Protein AF-A0A5R9DWQ1-F1 (afdb_monomer_lite)

pLDDT: mean 82.37, std 14.94, range [44.31, 95.69]

Organism: NCBI:txid1817406

Sequence (120 aa):
MPRPLGRHQITVLGALAR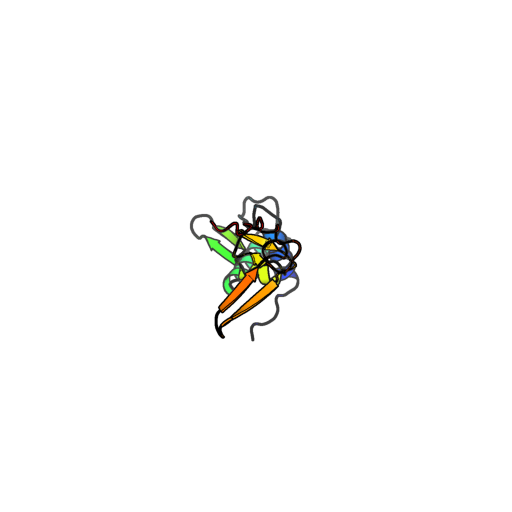HNRGSWDARCAWRFRSLACTVRVLDSLVQRGHVTRTSATERYTIAESGLNVLGWYTCEACTRLTRSPVIEEVSVSRRRVQCSWCHPGGAARPRAPRAERTAR

Radius of gyration: 20.75 Å; chains: 1; bounding box: 43×40×68 Å

Secondary structure (DSSP, 8-state):
-PPPPPHHHHHHHHHHHHSGGGEE-TTSS--SSSHHHHHHHHHHHHHTTSEEEETTTTEEEE-HHHHHHTT-EE-TTT--EESSEEEEEEETTEEEEEETTTSTTSS-------------

Structure (mmCIF, N/CA/C/O backbone):
data_AF-A0A5R9DWQ1-F1
#
_entry.id   AF-A0A5R9DWQ1-F1
#
loop_
_atom_site.group_PDB
_atom_site.id
_atom_site.type_symbol
_atom_site.label_atom_id
_atom_site.label_alt_id
_atom_site.label_comp_id
_atom_site.label_asym_id
_atom_site.label_entity_id
_atom_site.label_seq_id
_atom_site.pdbx_PDB_ins_code
_atom_site.Cartn_x
_atom_site.Cartn_y
_atom_site.Cartn_z
_atom_site.occupancy
_atom_site.B_iso_or_equiv
_atom_site.auth_seq_id
_atom_site.auth_comp_id
_atom_site.auth_asym_id
_atom_site.auth_atom_id
_atom_site.pdbx_PDB_model_num
ATOM 1 N N . MET A 1 1 ? 13.480 -16.238 3.851 1.00 44.81 1 MET A N 1
ATOM 2 C CA . MET A 1 1 ? 12.455 -15.613 2.984 1.00 44.81 1 MET A CA 1
ATOM 3 C C . MET A 1 1 ? 11.256 -15.207 3.832 1.00 44.81 1 MET A C 1
ATOM 5 O O . MET A 1 1 ? 10.903 -15.979 4.721 1.00 44.81 1 MET A O 1
ATOM 9 N N . PRO A 1 2 ? 10.652 -14.023 3.627 1.00 68.88 2 PRO A N 1
ATOM 10 C CA . PRO A 1 2 ? 9.463 -13.630 4.379 1.00 68.88 2 PRO A CA 1
ATOM 11 C C . PRO A 1 2 ? 8.303 -14.586 4.071 1.00 68.88 2 PRO A C 1
ATOM 13 O O . PRO A 1 2 ? 8.092 -14.956 2.917 1.00 68.88 2 PRO A O 1
ATOM 16 N N . ARG A 1 3 ? 7.549 -14.999 5.101 1.00 80.38 3 ARG A N 1
ATOM 17 C CA . ARG A 1 3 ? 6.349 -15.837 4.924 1.00 80.38 3 ARG A CA 1
ATOM 18 C C . ARG A 1 3 ? 5.370 -15.155 3.955 1.00 80.38 3 ARG A C 1
ATOM 20 O O . ARG A 1 3 ? 5.241 -13.933 4.027 1.00 80.38 3 ARG A O 1
ATOM 27 N N . PRO A 1 4 ? 4.629 -15.890 3.109 1.00 86.69 4 PRO A N 1
ATOM 28 C CA . PRO A 1 4 ? 3.592 -15.307 2.253 1.00 86.69 4 PRO A CA 1
ATOM 29 C C . PRO A 1 4 ? 2.563 -14.481 3.046 1.00 86.69 4 PRO A C 1
ATOM 31 O O . PRO A 1 4 ? 2.407 -14.660 4.258 1.00 86.69 4 PRO A O 1
ATOM 34 N N . LEU A 1 5 ? 1.872 -13.541 2.392 1.00 89.94 5 LEU A N 1
ATOM 35 C CA . LEU A 1 5 ? 0.729 -12.871 3.024 1.00 89.94 5 LEU A CA 1
ATOM 36 C C . LEU A 1 5 ? -0.437 -13.849 3.168 1.00 89.94 5 LEU A C 1
ATOM 38 O O . LEU A 1 5 ? -0.748 -14.607 2.252 1.00 89.94 5 LEU A O 1
ATOM 42 N N . GLY A 1 6 ? -1.119 -13.793 4.309 1.00 93.62 6 GLY A N 1
ATOM 43 C CA . GLY A 1 6 ? -2.367 -14.520 4.510 1.00 93.62 6 GLY A CA 1
ATOM 44 C C . GLY A 1 6 ? -3.524 -13.915 3.707 1.00 93.62 6 GLY A C 1
ATOM 45 O O . GLY A 1 6 ? -3.511 -12.739 3.339 1.00 93.62 6 GLY A O 1
ATOM 46 N N . ARG A 1 7 ? -4.595 -14.691 3.505 1.00 94.06 7 ARG A N 1
ATOM 47 C CA . ARG A 1 7 ? -5.789 -14.263 2.748 1.00 94.06 7 ARG A CA 1
ATOM 48 C C . ARG A 1 7 ? -6.393 -12.948 3.256 1.00 94.06 7 ARG A C 1
ATOM 50 O O . ARG A 1 7 ? -6.771 -12.096 2.455 1.00 94.06 7 ARG A O 1
ATOM 57 N N . HIS A 1 8 ? -6.469 -12.758 4.575 1.00 95.12 8 HIS A N 1
ATOM 58 C CA . HIS A 1 8 ? -6.987 -11.518 5.165 1.00 95.12 8 HIS A CA 1
ATOM 59 C C . HIS A 1 8 ? -6.079 -10.317 4.881 1.00 95.12 8 HIS A C 1
ATOM 61 O O . HIS A 1 8 ? -6.581 -9.253 4.540 1.00 95.12 8 HIS A O 1
ATOM 67 N N . GLN A 1 9 ? -4.758 -10.499 4.946 1.00 95.00 9 GLN A N 1
ATOM 68 C CA . GLN A 1 9 ? -3.787 -9.455 4.616 1.00 95.00 9 GLN A CA 1
ATOM 69 C C . GLN A 1 9 ? -3.920 -9.029 3.151 1.00 95.00 9 GLN A C 1
ATOM 71 O O . GLN A 1 9 ? -4.032 -7.840 2.885 1.00 95.00 9 GLN A O 1
ATOM 76 N N . ILE A 1 10 ? -4.008 -9.985 2.219 1.00 93.88 10 ILE A N 1
ATOM 77 C CA . ILE A 1 10 ? -4.227 -9.701 0.790 1.00 93.88 10 ILE A CA 1
ATOM 78 C C . ILE A 1 10 ? -5.560 -8.973 0.573 1.00 93.88 10 ILE A C 1
ATOM 80 O O . ILE A 1 10 ? -5.627 -8.005 -0.180 1.00 93.88 10 ILE A O 1
ATOM 84 N N . THR A 1 11 ? -6.621 -9.405 1.260 1.00 93.81 11 THR A N 1
ATOM 85 C CA . THR A 1 11 ? -7.953 -8.789 1.150 1.00 93.81 11 THR A CA 1
ATOM 86 C C . THR A 1 11 ? -7.936 -7.335 1.619 1.00 93.81 11 THR A C 1
ATOM 88 O O . THR A 1 11 ? -8.423 -6.456 0.908 1.00 93.81 11 THR A O 1
ATOM 91 N N . VAL A 1 12 ? -7.358 -7.074 2.796 1.00 93.31 12 VAL A N 1
ATOM 92 C CA . VAL A 1 12 ? -7.257 -5.724 3.368 1.00 93.31 12 VAL A CA 1
ATOM 93 C C . VAL A 1 12 ? -6.340 -4.843 2.527 1.00 93.31 12 VAL A C 1
ATOM 95 O O . VAL A 1 12 ? -6.707 -3.714 2.226 1.00 93.31 12 VAL A O 1
ATOM 98 N N . LEU A 1 13 ? -5.198 -5.365 2.076 1.00 93.06 13 LEU A N 1
ATOM 99 C CA . LEU A 1 13 ? -4.265 -4.641 1.212 1.00 93.06 13 LEU A CA 1
ATOM 100 C C . LEU A 1 13 ? -4.918 -4.262 -0.126 1.00 93.06 13 LEU A C 1
ATOM 102 O O . LEU A 1 13 ? -4.824 -3.120 -0.568 1.00 93.06 13 LEU A O 1
ATOM 106 N N . GLY A 1 14 ? -5.647 -5.196 -0.742 1.00 90.94 14 GLY A N 1
ATOM 107 C CA . GLY A 1 14 ? -6.393 -4.946 -1.973 1.00 90.94 14 GLY A CA 1
ATOM 108 C C . GLY A 1 14 ? -7.524 -3.933 -1.795 1.00 90.94 14 GLY A C 1
ATOM 109 O O . GLY A 1 14 ? -7.781 -3.141 -2.698 1.00 90.94 14 GLY A O 1
ATOM 110 N N . ALA A 1 15 ? -8.197 -3.932 -0.643 1.00 90.19 15 ALA A N 1
ATOM 111 C CA . ALA A 1 15 ? -9.188 -2.911 -0.321 1.00 90.19 15 ALA A CA 1
ATOM 112 C C . ALA A 1 15 ? -8.533 -1.537 -0.118 1.00 90.19 15 ALA A C 1
ATOM 114 O O . ALA A 1 15 ? -8.989 -0.562 -0.710 1.00 90.19 15 ALA A O 1
ATOM 115 N N . LEU A 1 16 ? -7.427 -1.471 0.628 1.00 90.25 16 LEU A N 1
ATOM 116 C CA . LEU A 1 16 ? -6.664 -0.243 0.845 1.00 90.25 16 LEU A CA 1
ATOM 117 C C . LEU A 1 16 ? -6.228 0.388 -0.483 1.00 90.25 16 LEU A C 1
ATOM 119 O O . LEU A 1 16 ? -6.411 1.581 -0.673 1.00 90.25 16 LEU A O 1
ATOM 123 N N . ALA A 1 17 ? -5.741 -0.414 -1.435 1.00 87.62 17 ALA A N 1
ATOM 124 C CA . ALA A 1 17 ? -5.344 0.069 -2.758 1.00 87.62 17 ALA A CA 1
ATOM 125 C C . ALA A 1 17 ? -6.502 0.676 -3.576 1.00 87.62 17 ALA A C 1
ATOM 127 O O . ALA A 1 17 ? -6.270 1.531 -4.427 1.00 87.62 17 ALA A O 1
ATOM 128 N N . ARG A 1 18 ? -7.746 0.232 -3.350 1.00 84.19 18 ARG A N 1
ATOM 129 C CA . ARG A 1 18 ? -8.932 0.718 -4.081 1.00 84.19 18 ARG A CA 1
ATOM 130 C C . ARG A 1 18 ? -9.600 1.915 -3.418 1.00 84.19 18 ARG A C 1
ATOM 132 O O . ARG A 1 18 ? -10.238 2.710 -4.103 1.00 84.19 18 ARG A O 1
ATOM 139 N N . HIS A 1 19 ? -9.504 2.025 -2.099 1.00 76.25 19 HIS A N 1
ATOM 140 C CA . HIS A 1 19 ? -10.212 3.046 -1.337 1.00 76.25 19 HIS A CA 1
ATOM 141 C C . HIS A 1 19 ? -9.311 4.245 -1.036 1.00 76.25 19 HIS A C 1
ATOM 143 O O . HIS A 1 19 ? -8.106 4.105 -0.846 1.00 76.25 19 HIS A O 1
ATOM 149 N N . ASN A 1 20 ? -9.911 5.443 -1.010 1.00 68.62 20 ASN A N 1
ATOM 150 C CA . ASN A 1 20 ? -9.301 6.668 -0.477 1.00 68.62 20 ASN A CA 1
ATOM 151 C C . ASN A 1 20 ? -7.865 6.934 -0.963 1.00 68.62 20 ASN A C 1
ATOM 153 O O . ASN A 1 20 ? -6.995 7.342 -0.193 1.00 68.62 20 ASN A O 1
ATOM 157 N N . ARG A 1 21 ? -7.617 6.693 -2.259 1.00 76.88 21 ARG A N 1
ATOM 158 C CA . ARG A 1 21 ? -6.312 6.901 -2.911 1.00 76.88 21 ARG A CA 1
ATOM 159 C C . ARG A 1 21 ? -5.160 6.138 -2.234 1.00 76.88 21 ARG A C 1
ATOM 161 O O . ARG A 1 21 ? -4.046 6.646 -2.172 1.00 76.88 21 ARG A O 1
ATOM 168 N N . GLY A 1 22 ? -5.420 4.936 -1.718 1.00 79.50 22 GLY A N 1
ATOM 169 C CA . GLY A 1 22 ? -4.397 4.133 -1.047 1.00 79.50 22 GLY A CA 1
ATOM 170 C C . GLY A 1 22 ? -4.243 4.440 0.441 1.00 79.50 22 GLY A C 1
ATOM 171 O O . GLY A 1 22 ? -3.264 3.997 1.035 1.00 79.50 22 GLY A O 1
ATOM 172 N N . SER A 1 23 ? -5.169 5.193 1.041 1.00 86.00 23 SER A N 1
ATOM 173 C CA . SER A 1 23 ? -5.125 5.563 2.457 1.00 86.00 23 SER A CA 1
ATOM 174 C C . SER A 1 23 ? -6.357 5.085 3.224 1.00 86.00 23 SER A C 1
ATOM 176 O O . SER A 1 23 ? -7.426 4.889 2.658 1.00 86.00 23 SER A O 1
ATOM 178 N N . TRP A 1 24 ? -6.224 4.871 4.525 1.00 91.94 24 TRP A N 1
ATOM 179 C CA . TRP A 1 24 ? -7.320 4.479 5.402 1.00 91.94 24 TRP A CA 1
ATOM 180 C C . TRP A 1 24 ? -7.140 5.104 6.782 1.00 91.94 24 TRP A C 1
ATOM 182 O O . TRP A 1 24 ? -6.027 5.183 7.292 1.00 91.94 24 TRP A O 1
ATOM 192 N N . ASP A 1 25 ? -8.237 5.526 7.395 1.00 89.88 25 ASP A N 1
ATOM 193 C CA . ASP A 1 25 ? -8.315 5.949 8.792 1.00 89.88 25 ASP A CA 1
ATOM 194 C C . ASP A 1 25 ? -9.590 5.379 9.438 1.00 89.88 25 ASP A C 1
ATOM 196 O O . ASP A 1 25 ? -10.476 4.852 8.760 1.00 89.88 25 ASP A O 1
ATOM 200 N N . ALA A 1 26 ? -9.713 5.480 10.763 1.00 85.31 26 ALA A N 1
ATOM 201 C CA . ALA A 1 26 ? -10.834 4.888 11.500 1.00 85.31 26 ALA A CA 1
ATOM 202 C C . ALA A 1 26 ? -12.218 5.481 11.150 1.00 85.31 26 ALA A C 1
ATOM 204 O O . ALA A 1 26 ? -13.251 4.853 11.428 1.00 85.31 26 ALA A O 1
ATOM 205 N N . ARG A 1 27 ? -12.247 6.680 10.547 1.00 84.25 27 ARG A N 1
ATOM 206 C CA . ARG A 1 27 ? -13.468 7.379 10.115 1.00 84.25 27 ARG A CA 1
ATOM 207 C C . ARG A 1 27 ? -13.931 6.926 8.732 1.00 84.25 27 ARG A C 1
ATOM 209 O O . ARG A 1 27 ? -15.048 7.243 8.331 1.00 84.25 27 ARG A O 1
ATOM 216 N N . CYS A 1 28 ? -13.112 6.159 8.015 1.00 81.75 28 CYS A N 1
ATOM 217 C CA . CYS A 1 28 ? -13.487 5.578 6.738 1.00 81.75 28 CYS A CA 1
ATOM 218 C C . CYS A 1 28 ? -14.698 4.643 6.884 1.00 81.75 28 CYS A C 1
ATOM 220 O O . CYS A 1 28 ? -14.788 3.838 7.814 1.00 81.75 28 CYS A O 1
ATOM 222 N N . ALA A 1 29 ? -15.609 4.710 5.909 1.00 82.19 29 ALA A N 1
ATOM 223 C CA . ALA A 1 29 ? -16.802 3.864 5.868 1.00 82.19 29 ALA A CA 1
ATOM 224 C C . ALA A 1 29 ? -16.468 2.373 5.673 1.00 82.19 29 ALA A C 1
ATOM 226 O O . ALA A 1 29 ? -17.221 1.498 6.097 1.00 82.19 29 ALA A O 1
ATOM 227 N N . TRP A 1 30 ? -15.327 2.069 5.046 1.00 88.44 30 TRP A N 1
ATOM 228 C CA . TRP A 1 30 ? -14.898 0.695 4.816 1.00 88.44 30 TRP A CA 1
ATOM 229 C C . TRP A 1 30 ? -14.168 0.108 6.029 1.00 88.44 30 TRP A C 1
ATOM 231 O O . TRP A 1 30 ? -13.243 0.716 6.573 1.00 88.44 30 TRP A O 1
ATOM 241 N N . ARG A 1 31 ? -14.553 -1.114 6.417 1.00 91.31 31 ARG A N 1
ATOM 242 C CA . ARG A 1 31 ? -13.945 -1.890 7.507 1.00 91.31 31 ARG A CA 1
ATOM 243 C C . ARG A 1 31 ? -13.902 -3.372 7.137 1.00 91.31 31 ARG A C 1
ATOM 245 O O . ARG A 1 31 ? -14.822 -3.894 6.511 1.00 91.31 31 ARG A O 1
ATOM 252 N N . PHE A 1 32 ? -12.868 -4.074 7.585 1.00 90.75 32 PHE A N 1
ATOM 253 C CA . PHE A 1 32 ? -12.767 -5.527 7.499 1.00 90.75 32 PHE A CA 1
ATOM 254 C C . PHE A 1 32 ? -13.282 -6.177 8.787 1.00 90.75 32 PHE A C 1
ATOM 256 O O . PHE A 1 32 ? -12.580 -6.190 9.797 1.00 90.75 32 PHE A O 1
ATOM 263 N N . ARG A 1 33 ? -14.496 -6.744 8.741 1.00 92.50 33 ARG A N 1
ATOM 264 C CA . ARG A 1 33 ? -15.231 -7.388 9.857 1.00 92.50 33 ARG A CA 1
ATOM 265 C C . ARG A 1 33 ? -15.567 -6.462 11.035 1.00 92.50 33 ARG A C 1
ATOM 267 O O . ARG A 1 33 ? -16.724 -6.347 11.405 1.00 92.50 33 ARG A O 1
ATOM 274 N N . SER A 1 34 ? -14.576 -5.802 11.623 1.00 92.44 34 SER A N 1
ATOM 275 C CA . SER A 1 34 ? -14.720 -4.801 12.682 1.00 92.44 34 SER A CA 1
ATOM 276 C C . SER A 1 34 ? -13.558 -3.809 12.638 1.00 92.44 34 SER A C 1
ATOM 278 O O . SER A 1 34 ? -12.530 -4.067 12.004 1.00 92.44 34 SER A O 1
ATOM 280 N N . LEU A 1 35 ? -13.684 -2.678 13.338 1.00 91.56 35 LEU A N 1
ATOM 281 C CA . LEU A 1 35 ? -12.602 -1.692 13.430 1.00 91.56 35 LEU A CA 1
ATOM 282 C C . LEU A 1 35 ? -11.327 -2.321 14.017 1.00 91.56 35 LEU A C 1
ATOM 284 O O . LEU A 1 35 ? -10.268 -2.267 13.400 1.00 91.56 35 LEU A O 1
ATOM 288 N N . ALA A 1 36 ? -11.452 -3.016 15.151 1.00 91.88 36 ALA A N 1
ATOM 289 C CA . ALA A 1 36 ? -10.328 -3.671 15.819 1.00 91.88 36 ALA A CA 1
ATOM 290 C C . ALA A 1 36 ? -9.682 -4.788 14.979 1.00 91.88 36 ALA A C 1
ATOM 292 O O . ALA A 1 36 ? -8.488 -5.052 15.113 1.00 91.88 36 ALA A O 1
ATOM 293 N N . CYS A 1 37 ? -10.449 -5.484 14.133 1.00 93.38 37 CYS A N 1
ATOM 294 C CA . CYS A 1 37 ? -9.888 -6.476 13.214 1.00 93.38 37 CYS A CA 1
ATOM 295 C C . CYS A 1 37 ? -9.136 -5.797 12.061 1.00 93.38 37 CYS A C 1
ATOM 297 O O . CYS A 1 37 ? -8.032 -6.216 11.722 1.00 93.38 37 CYS A O 1
ATOM 299 N N . THR A 1 38 ? -9.694 -4.711 11.520 1.00 93.69 38 THR A N 1
ATOM 300 C CA . THR A 1 38 ? -9.066 -3.911 10.458 1.00 93.69 38 THR A CA 1
ATOM 301 C C . THR A 1 38 ? -7.714 -3.368 10.909 1.00 93.69 38 THR A C 1
ATOM 303 O O . THR A 1 38 ? -6.711 -3.625 10.249 1.00 93.69 38 THR A O 1
ATOM 306 N N . VA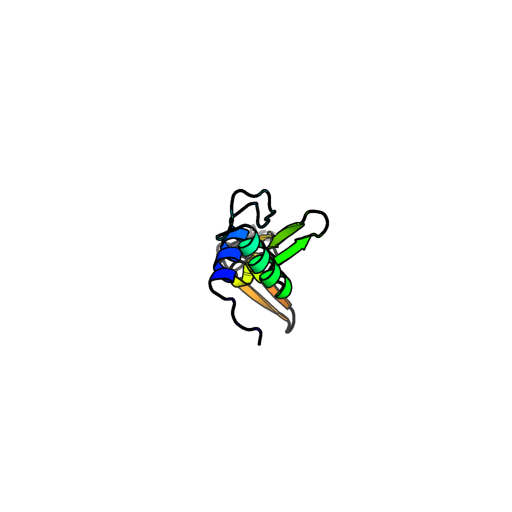L A 1 39 ? -7.674 -2.708 12.072 1.00 93.44 39 VAL A N 1
ATOM 307 C CA . VAL A 1 39 ? -6.446 -2.150 12.662 1.00 93.44 39 VAL A CA 1
ATOM 308 C C . VAL A 1 39 ? -5.397 -3.241 12.879 1.00 93.44 39 VAL A C 1
ATOM 310 O O . VAL A 1 39 ? -4.273 -3.091 12.421 1.00 93.44 39 VAL A O 1
ATOM 313 N N . ARG A 1 40 ? -5.768 -4.395 13.456 1.00 95.31 40 ARG A N 1
ATOM 314 C CA . ARG A 1 40 ? -4.832 -5.518 13.656 1.00 95.31 40 ARG A CA 1
ATOM 315 C C . ARG A 1 40 ? -4.214 -6.031 12.353 1.00 95.31 40 ARG A C 1
ATOM 317 O O . ARG A 1 40 ? -3.022 -6.332 12.313 1.00 95.31 40 ARG A O 1
ATOM 324 N N . VAL A 1 41 ? -5.006 -6.153 11.286 1.00 95.69 41 VAL A N 1
ATOM 325 C CA . VAL A 1 41 ? -4.478 -6.592 9.984 1.00 95.69 41 VAL A CA 1
ATOM 326 C C . VAL A 1 41 ? -3.589 -5.512 9.363 1.00 95.69 41 VAL A C 1
ATOM 328 O O . VAL A 1 41 ? -2.543 -5.848 8.810 1.00 95.69 41 VAL A O 1
ATOM 331 N N . LEU A 1 42 ? -3.962 -4.236 9.479 1.00 94.50 42 LEU A N 1
ATOM 332 C CA . LEU A 1 42 ? -3.159 -3.116 8.989 1.00 94.50 42 LEU A CA 1
ATOM 333 C C . LEU A 1 42 ? -1.830 -2.987 9.741 1.00 94.50 42 LEU A C 1
ATOM 335 O O . LEU A 1 42 ? -0.794 -2.886 9.095 1.00 94.50 42 LEU A O 1
ATOM 339 N N . ASP A 1 43 ? -1.821 -3.089 11.069 1.00 95.06 43 ASP A N 1
ATOM 340 C CA . ASP A 1 43 ? -0.589 -3.086 11.867 1.00 95.06 43 ASP A CA 1
ATOM 341 C C . ASP A 1 43 ? 0.323 -4.263 11.484 1.00 95.06 43 ASP A C 1
ATOM 343 O O . ASP A 1 43 ? 1.534 -4.100 11.337 1.00 95.06 43 ASP A O 1
ATOM 347 N N . SER A 1 44 ? -0.251 -5.440 11.217 1.00 95.50 44 SER A N 1
ATOM 348 C CA . SER A 1 44 ? 0.512 -6.581 10.700 1.00 95.50 44 SER A CA 1
ATOM 349 C C . SER A 1 44 ? 1.114 -6.314 9.311 1.00 95.50 44 SER A C 1
ATOM 351 O O . SER A 1 44 ? 2.229 -6.751 9.026 1.00 95.50 44 SER A O 1
ATOM 353 N N . LEU A 1 45 ? 0.412 -5.587 8.437 1.00 95.12 45 LEU A N 1
ATOM 354 C CA . LEU A 1 45 ? 0.944 -5.156 7.139 1.00 95.12 45 LEU A CA 1
ATOM 355 C C . LEU A 1 45 ? 2.031 -4.079 7.284 1.00 95.12 45 LEU A C 1
ATOM 357 O O . LEU A 1 45 ? 2.977 -4.078 6.494 1.00 95.12 45 LEU A O 1
ATOM 361 N N . VAL A 1 46 ? 1.932 -3.214 8.300 1.00 95.25 46 VAL A N 1
ATOM 362 C CA . VAL A 1 46 ? 2.954 -2.212 8.643 1.00 95.25 46 VAL A CA 1
ATOM 363 C C . VAL A 1 46 ? 4.241 -2.880 9.108 1.00 95.25 46 VAL A C 1
ATOM 365 O O . VAL A 1 46 ? 5.304 -2.581 8.575 1.00 95.25 46 VAL A O 1
ATOM 368 N N . GLN A 1 47 ? 4.154 -3.857 10.014 1.00 94.50 47 GLN A N 1
ATOM 369 C CA . GLN A 1 47 ? 5.316 -4.637 10.468 1.00 94.50 47 GLN A CA 1
ATOM 370 C C . GLN A 1 47 ? 6.045 -5.345 9.318 1.00 94.50 47 GLN A C 1
ATOM 372 O O . GLN A 1 47 ? 7.237 -5.623 9.402 1.00 94.50 47 GLN A O 1
ATOM 377 N N . ARG A 1 48 ? 5.326 -5.638 8.231 1.00 93.19 48 ARG A N 1
ATOM 378 C CA . ARG A 1 48 ? 5.865 -6.269 7.023 1.00 93.19 48 ARG A CA 1
ATOM 379 C C . ARG A 1 48 ? 6.301 -5.274 5.943 1.00 93.19 48 ARG A C 1
ATOM 381 O O . ARG A 1 48 ? 6.744 -5.704 4.883 1.00 93.19 48 ARG A O 1
ATOM 388 N N . GLY A 1 49 ? 6.156 -3.971 6.185 1.00 94.00 49 GLY A N 1
ATOM 389 C CA . GLY A 1 49 ? 6.572 -2.907 5.270 1.00 94.00 49 GLY A CA 1
ATOM 390 C C . GLY A 1 49 ? 5.666 -2.696 4.054 1.00 94.00 49 GLY A C 1
ATOM 391 O O . GLY A 1 49 ? 6.068 -2.000 3.125 1.00 94.00 49 GLY A O 1
ATOM 392 N N . HIS A 1 50 ? 4.462 -3.281 4.027 1.00 94.06 50 HIS A N 1
ATOM 393 C CA . HIS A 1 50 ? 3.497 -3.128 2.922 1.00 94.06 50 HIS A CA 1
ATOM 394 C C . HIS A 1 50 ? 2.569 -1.924 3.087 1.00 94.06 50 HIS A C 1
ATOM 396 O O . HIS A 1 50 ? 1.928 -1.488 2.131 1.00 94.06 50 HIS A O 1
ATOM 402 N N . VAL A 1 51 ? 2.485 -1.401 4.305 1.00 94.69 51 VAL A N 1
ATOM 403 C CA . VAL A 1 51 ? 1.672 -0.250 4.688 1.00 94.69 51 VAL A CA 1
ATOM 404 C C . VAL A 1 51 ? 2.522 0.629 5.601 1.00 94.69 51 VAL A C 1
ATOM 406 O O . VAL A 1 51 ? 3.355 0.128 6.350 1.00 94.69 51 VAL A O 1
ATOM 409 N N . THR A 1 52 ? 2.325 1.938 5.556 1.00 94.44 52 THR A N 1
ATOM 410 C CA . THR A 1 52 ? 2.904 2.895 6.499 1.00 94.44 52 THR A CA 1
ATOM 411 C C . THR A 1 52 ? 1.804 3.437 7.402 1.00 94.44 52 THR A C 1
ATOM 413 O O . THR A 1 52 ? 0.685 3.666 6.947 1.00 94.44 52 THR A O 1
ATOM 416 N N . ARG A 1 53 ? 2.097 3.625 8.693 1.00 94.00 53 ARG A N 1
ATOM 417 C CA . ARG A 1 53 ? 1.184 4.275 9.644 1.00 94.00 53 ARG A CA 1
ATOM 418 C C . ARG A 1 53 ? 1.743 5.641 10.012 1.00 94.00 53 ARG A C 1
ATOM 420 O O . ARG A 1 53 ? 2.875 5.742 10.474 1.00 94.00 53 ARG A O 1
ATOM 427 N N . THR A 1 54 ? 0.941 6.682 9.849 1.00 90.56 54 THR A N 1
ATOM 428 C CA . THR A 1 54 ? 1.257 8.032 10.317 1.00 90.56 54 THR A CA 1
ATOM 429 C C . THR A 1 54 ? 0.679 8.213 11.717 1.00 90.56 54 THR A C 1
ATOM 431 O O . THR A 1 54 ? -0.538 8.277 11.880 1.00 90.56 54 THR A O 1
ATOM 434 N N . SER A 1 55 ? 1.540 8.307 12.732 1.00 79.69 55 SER A N 1
ATOM 435 C CA . SER A 1 55 ? 1.141 8.396 14.148 1.00 79.69 55 SER A CA 1
ATOM 436 C C . SER A 1 55 ? 0.254 9.605 14.459 1.00 79.69 55 SER A C 1
ATOM 438 O O . SER A 1 55 ? -0.710 9.468 15.199 1.00 79.69 55 SER A O 1
ATOM 440 N N . ALA A 1 56 ? 0.514 10.760 13.838 1.00 79.31 56 ALA A N 1
ATOM 441 C CA . ALA A 1 56 ? -0.229 11.998 14.093 1.00 79.31 56 ALA A CA 1
ATOM 442 C C . ALA A 1 56 ? -1.716 11.948 13.692 1.00 79.31 56 ALA A C 1
ATOM 444 O O . ALA A 1 56 ? -2.525 12.695 14.229 1.00 79.31 56 ALA A O 1
ATOM 445 N N . THR A 1 57 ? -2.081 11.102 12.725 1.00 78.31 57 THR A N 1
ATOM 446 C CA . THR A 1 57 ? -3.451 11.040 12.174 1.00 78.31 57 THR A CA 1
ATOM 447 C C . THR A 1 57 ? -4.064 9.647 12.244 1.00 78.31 57 THR A C 1
ATOM 449 O O . THR A 1 57 ? -5.176 9.447 11.763 1.00 78.31 57 THR A O 1
ATOM 452 N N . GLU A 1 58 ? -3.325 8.679 12.792 1.00 85.62 58 GLU A N 1
ATOM 453 C CA . GLU A 1 58 ? -3.647 7.249 12.749 1.00 85.62 58 GLU A CA 1
ATOM 454 C C . GLU A 1 58 ? -4.020 6.739 11.349 1.00 85.62 58 GLU A C 1
ATOM 456 O O . GLU A 1 58 ? -4.795 5.795 11.182 1.00 85.62 58 GLU A O 1
ATOM 461 N N . ARG A 1 59 ? -3.456 7.379 10.323 1.00 91.38 59 ARG A N 1
ATOM 462 C CA . ARG A 1 59 ? -3.710 7.050 8.928 1.00 91.38 59 ARG A CA 1
ATOM 463 C C . ARG A 1 59 ? -2.753 5.966 8.465 1.00 91.38 59 ARG A C 1
ATOM 465 O O . ARG A 1 59 ? -1.548 6.047 8.688 1.00 91.38 59 ARG A O 1
ATOM 472 N N . TYR A 1 60 ? -3.296 4.984 7.768 1.00 93.94 60 TYR A N 1
ATOM 473 C CA . TYR A 1 60 ? -2.568 3.906 7.123 1.00 93.94 60 TYR A CA 1
ATOM 474 C C . TYR A 1 60 ? -2.505 4.178 5.626 1.00 93.94 60 TYR A C 1
ATOM 476 O O . TYR A 1 60 ? -3.537 4.446 5.021 1.00 93.94 60 TYR A O 1
ATOM 484 N N . THR A 1 61 ? -1.325 4.106 5.021 1.00 93.31 61 THR A N 1
ATOM 485 C CA . THR A 1 61 ? -1.135 4.337 3.583 1.00 93.31 61 THR A CA 1
ATOM 486 C C . THR A 1 61 ? -0.424 3.149 2.959 1.00 93.31 61 THR A C 1
ATOM 488 O O . THR A 1 61 ? 0.516 2.612 3.540 1.00 93.31 61 THR A O 1
ATOM 491 N N . ILE A 1 62 ? -0.872 2.698 1.792 1.00 92.94 62 ILE A N 1
ATOM 492 C CA . ILE A 1 62 ? -0.215 1.601 1.086 1.00 92.94 62 ILE A CA 1
ATOM 493 C C . ILE A 1 62 ? 1.195 2.023 0.652 1.00 92.94 62 ILE A C 1
ATOM 495 O O . ILE A 1 62 ? 1.387 3.094 0.080 1.00 92.94 62 ILE A O 1
ATOM 499 N N . ALA A 1 63 ? 2.184 1.180 0.940 1.00 92.12 63 ALA A N 1
ATOM 500 C CA . ALA A 1 63 ? 3.549 1.371 0.467 1.00 92.12 63 ALA A CA 1
ATOM 501 C C . ALA A 1 63 ? 3.719 0.768 -0.935 1.00 92.12 63 ALA A C 1
ATOM 503 O O . ALA A 1 63 ? 2.949 -0.100 -1.352 1.00 92.12 63 ALA A O 1
ATOM 504 N N . GLU A 1 64 ? 4.786 1.152 -1.635 1.00 89.62 64 GLU A N 1
ATOM 505 C CA . GLU A 1 64 ? 5.123 0.586 -2.946 1.00 89.62 64 GLU A CA 1
ATOM 506 C C . GLU A 1 64 ? 5.268 -0.941 -2.899 1.00 89.62 64 GLU A C 1
ATOM 508 O O . GLU A 1 64 ? 4.732 -1.649 -3.748 1.00 89.62 64 GLU A O 1
ATOM 513 N N . SER A 1 65 ? 5.889 -1.481 -1.846 1.00 91.12 65 SER A N 1
ATOM 514 C CA . SER A 1 65 ? 5.999 -2.933 -1.674 1.00 91.12 65 SER A CA 1
ATOM 515 C C . SER A 1 65 ? 4.623 -3.617 -1.582 1.00 91.12 65 SER A C 1
ATOM 517 O O . SER A 1 65 ? 4.464 -4.744 -2.042 1.00 91.12 65 SER A O 1
ATOM 519 N N . GLY A 1 66 ? 3.618 -2.943 -1.012 1.00 91.31 66 GLY A N 1
ATOM 520 C CA . GLY A 1 66 ? 2.245 -3.433 -0.939 1.00 91.31 66 GLY A CA 1
ATOM 521 C C . GLY A 1 66 ? 1.555 -3.422 -2.302 1.00 91.31 66 GLY A C 1
ATOM 522 O O . GLY A 1 66 ? 0.874 -4.386 -2.650 1.00 91.31 66 GLY A O 1
ATOM 523 N N . LEU A 1 67 ? 1.778 -2.377 -3.104 1.00 90.62 67 LEU A N 1
ATOM 524 C CA . LEU A 1 67 ? 1.310 -2.318 -4.492 1.00 90.62 67 LEU A CA 1
ATOM 525 C C . LEU A 1 67 ? 1.927 -3.442 -5.332 1.00 90.62 67 LEU A C 1
ATOM 527 O O . LEU A 1 67 ? 1.191 -4.158 -6.013 1.00 90.62 67 LEU A O 1
ATOM 531 N N . ASN A 1 68 ? 3.233 -3.674 -5.189 1.00 89.88 68 ASN A N 1
ATOM 532 C CA . ASN A 1 68 ? 3.950 -4.726 -5.910 1.00 89.88 68 ASN A CA 1
ATOM 533 C C . ASN A 1 68 ? 3.395 -6.121 -5.587 1.00 89.88 68 ASN A C 1
ATOM 535 O O . ASN A 1 68 ? 3.241 -6.949 -6.481 1.00 8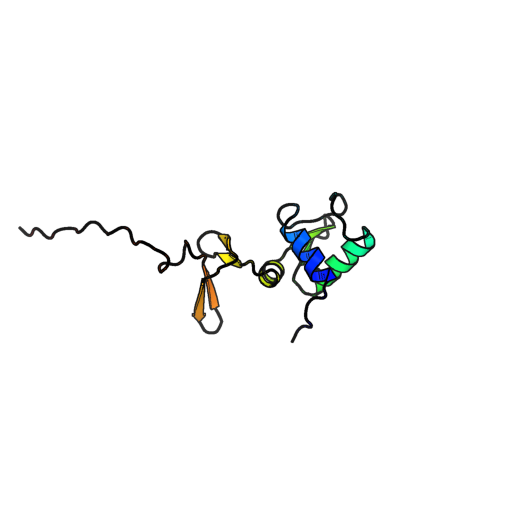9.88 68 ASN A O 1
ATOM 539 N N . VAL A 1 69 ? 3.014 -6.381 -4.329 1.00 90.75 69 VAL A N 1
ATOM 540 C CA . VAL A 1 69 ? 2.358 -7.646 -3.943 1.00 90.75 69 VAL A CA 1
ATOM 541 C C . VAL A 1 69 ? 0.989 -7.819 -4.613 1.00 90.75 69 VAL A C 1
ATOM 543 O O . VAL A 1 69 ? 0.575 -8.939 -4.901 1.00 90.75 69 VAL A O 1
ATOM 546 N N . LEU A 1 70 ? 0.290 -6.721 -4.900 1.00 90.31 70 LEU A N 1
ATOM 547 C CA . LEU A 1 70 ? -0.960 -6.731 -5.664 1.00 90.31 70 LEU A CA 1
ATOM 548 C C . LEU A 1 70 ? -0.739 -6.735 -7.189 1.00 90.31 70 LEU A C 1
ATOM 550 O O . LEU A 1 70 ? -1.713 -6.624 -7.939 1.00 90.31 70 LEU A O 1
ATOM 554 N N . GLY A 1 71 ? 0.514 -6.835 -7.647 1.00 89.69 71 GLY A N 1
ATOM 555 C CA . GLY A 1 71 ? 0.893 -6.801 -9.059 1.00 89.69 71 GLY A CA 1
ATOM 556 C C . GLY A 1 71 ? 0.816 -5.412 -9.694 1.00 89.69 71 GLY A C 1
ATOM 557 O O . GLY A 1 71 ? 0.745 -5.311 -10.915 1.00 89.69 71 GLY A O 1
ATOM 558 N N . TRP A 1 72 ? 0.781 -4.346 -8.892 1.00 90.31 72 TRP A N 1
ATOM 559 C CA . TRP A 1 72 ? 0.816 -2.965 -9.366 1.00 90.31 72 TRP A CA 1
ATOM 560 C C . TRP A 1 72 ? 2.207 -2.378 -9.194 1.00 90.31 72 TRP A C 1
ATOM 562 O O . TRP A 1 72 ? 2.775 -2.459 -8.113 1.00 90.31 72 TRP A O 1
ATOM 572 N N . TYR A 1 73 ? 2.700 -1.717 -10.234 1.00 89.31 73 TYR A N 1
ATOM 573 C CA . TYR A 1 73 ? 4.022 -1.108 -10.253 1.00 89.31 73 TYR A CA 1
ATOM 574 C C . TYR A 1 73 ? 3.937 0.345 -10.710 1.00 89.31 73 TYR A C 1
ATOM 576 O O . TYR A 1 73 ? 3.147 0.669 -11.600 1.00 89.31 73 TYR A O 1
ATOM 584 N N . THR A 1 74 ? 4.763 1.214 -10.135 1.00 88.00 74 THR A N 1
ATOM 585 C CA . THR A 1 74 ? 4.846 2.625 -10.527 1.00 88.00 74 THR A CA 1
ATOM 586 C C . THR A 1 74 ? 5.831 2.779 -11.680 1.00 88.00 74 THR A C 1
ATOM 588 O O . THR A 1 74 ? 6.998 2.421 -11.562 1.00 88.00 74 THR A O 1
ATOM 591 N N . CYS A 1 75 ? 5.378 3.318 -12.809 1.00 87.62 75 CYS A N 1
ATOM 592 C CA . CYS A 1 75 ? 6.262 3.650 -13.920 1.00 87.62 75 CYS A CA 1
ATOM 593 C C . CYS A 1 75 ? 7.187 4.810 -13.530 1.00 87.62 75 CYS A C 1
ATOM 595 O O . CYS A 1 75 ? 6.705 5.900 -13.237 1.00 87.62 75 CYS A O 1
ATOM 597 N N . GLU A 1 76 ? 8.501 4.638 -13.640 1.00 88.69 76 GLU A N 1
ATOM 598 C CA . GLU A 1 76 ? 9.473 5.693 -13.313 1.00 88.69 76 GLU A CA 1
ATOM 599 C C . GLU A 1 76 ? 9.368 6.916 -14.231 1.00 88.69 76 GLU A C 1
ATOM 601 O O . GLU A 1 76 ? 9.600 8.037 -13.796 1.00 88.69 76 GLU A O 1
ATOM 606 N N . ALA A 1 77 ? 9.004 6.714 -15.501 1.00 88.31 77 ALA A N 1
ATOM 607 C CA . ALA A 1 77 ? 8.952 7.796 -16.484 1.00 88.31 77 ALA A CA 1
ATOM 608 C C . ALA A 1 77 ? 7.728 8.721 -16.340 1.00 88.31 77 ALA A C 1
ATOM 610 O O . ALA A 1 77 ? 7.838 9.920 -16.572 1.00 88.31 77 ALA A O 1
ATOM 611 N N . CYS A 1 78 ? 6.554 8.179 -15.994 1.00 88.31 78 CYS A N 1
ATOM 612 C CA . CYS A 1 78 ? 5.292 8.934 -15.988 1.00 88.31 78 CYS A CA 1
ATOM 613 C C . CYS A 1 78 ? 4.483 8.809 -14.694 1.00 88.31 78 CYS A C 1
ATOM 615 O O . CYS A 1 78 ? 3.333 9.238 -14.672 1.00 88.31 78 CYS A O 1
ATOM 617 N N . THR A 1 79 ? 5.041 8.154 -13.671 1.00 87.12 79 THR A N 1
ATOM 618 C CA . THR A 1 79 ? 4.453 7.904 -12.340 1.00 87.12 79 THR A CA 1
ATOM 619 C C . THR A 1 79 ? 3.114 7.156 -12.321 1.00 87.12 79 THR A C 1
ATOM 621 O O . THR A 1 79 ? 2.542 6.924 -11.257 1.00 87.12 79 THR A O 1
ATOM 624 N N . ARG A 1 80 ? 2.613 6.702 -13.479 1.00 86.62 80 ARG A N 1
ATOM 625 C CA . ARG A 1 80 ? 1.384 5.906 -13.574 1.00 86.62 80 ARG A CA 1
ATOM 626 C C . ARG A 1 80 ? 1.581 4.507 -13.002 1.00 86.62 80 ARG A C 1
ATOM 628 O O . ARG A 1 80 ? 2.604 3.867 -13.242 1.00 86.62 80 ARG A O 1
ATOM 635 N N . LEU A 1 81 ? 0.545 4.004 -12.336 1.00 87.69 81 LEU A N 1
ATOM 636 C CA . LEU A 1 81 ? 0.466 2.605 -11.930 1.00 87.69 81 LEU A CA 1
ATOM 637 C C . LEU A 1 81 ? 0.135 1.710 -13.131 1.00 87.69 81 LEU A C 1
ATOM 639 O O . LEU A 1 81 ? -0.770 2.011 -13.910 1.00 87.69 81 LEU A O 1
ATOM 643 N N . THR A 1 82 ? 0.843 0.591 -13.263 1.00 85.94 82 THR A N 1
ATOM 644 C CA . THR A 1 82 ? 0.625 -0.425 -14.301 1.00 85.94 82 THR A CA 1
ATOM 645 C C . THR A 1 82 ? 0.612 -1.830 -13.702 1.00 85.94 82 THR A C 1
ATOM 647 O O . THR A 1 82 ? 1.329 -2.110 -12.743 1.00 85.94 82 THR A O 1
ATOM 650 N N . ARG A 1 83 ? -0.197 -2.722 -14.286 1.00 87.75 83 ARG A N 1
ATOM 651 C CA . ARG A 1 83 ? -0.145 -4.178 -14.037 1.00 87.75 83 ARG A CA 1
ATOM 652 C C . ARG A 1 83 ? 0.699 -4.940 -15.052 1.00 87.75 83 ARG A C 1
ATOM 654 O O . ARG A 1 83 ? 0.936 -6.130 -14.889 1.00 87.75 83 ARG A O 1
ATOM 661 N N . SER A 1 84 ? 1.140 -4.251 -16.096 1.00 86.56 84 SER A N 1
ATOM 662 C CA . SER A 1 84 ? 1.994 -4.787 -17.152 1.00 86.56 84 SER A CA 1
ATOM 663 C C . SER A 1 84 ? 3.262 -3.938 -17.207 1.00 86.56 84 SER A C 1
ATOM 665 O O . SER A 1 84 ? 3.390 -3.083 -18.091 1.00 86.56 84 SER A O 1
ATOM 667 N N . PRO A 1 85 ? 4.143 -4.049 -16.198 1.00 88.00 85 PRO A N 1
ATOM 668 C CA . PRO A 1 85 ? 5.423 -3.368 -16.230 1.00 88.00 85 PRO A CA 1
ATOM 669 C C . PRO A 1 85 ? 6.348 -4.037 -17.250 1.00 88.00 85 PRO A C 1
ATOM 671 O O . PRO A 1 85 ? 6.362 -5.258 -17.392 1.00 88.00 85 PRO A O 1
ATOM 674 N N . VAL A 1 86 ? 7.169 -3.230 -17.906 1.00 86.94 86 VAL A N 1
ATOM 675 C CA . VAL A 1 86 ? 8.424 -3.678 -18.500 1.00 86.94 86 VAL A CA 1
ATOM 676 C C . VAL A 1 86 ? 9.509 -3.373 -17.475 1.00 86.94 86 VAL A C 1
ATOM 678 O O . VAL A 1 86 ? 9.671 -2.219 -17.070 1.00 86.94 86 VAL A O 1
ATOM 681 N N . ILE A 1 87 ? 10.179 -4.416 -16.986 1.00 85.56 87 ILE A N 1
ATOM 682 C CA . ILE A 1 87 ? 11.221 -4.306 -15.963 1.00 85.56 87 ILE A CA 1
ATOM 683 C C . ILE A 1 87 ? 12.565 -4.495 -16.658 1.00 85.56 87 ILE A C 1
ATOM 685 O O . ILE A 1 87 ? 12.896 -5.598 -17.082 1.00 85.56 87 ILE A O 1
ATOM 689 N N . GLU A 1 88 ? 13.320 -3.411 -16.775 1.00 84.31 88 GLU A N 1
ATOM 690 C CA . GLU A 1 88 ? 14.668 -3.409 -17.337 1.00 84.31 88 GLU A CA 1
ATOM 691 C C . GLU A 1 88 ? 15.689 -3.527 -16.201 1.00 84.31 88 GLU A C 1
ATOM 693 O O . GLU A 1 88 ? 15.640 -2.773 -15.226 1.00 84.31 88 GLU A O 1
ATOM 698 N N . GLU A 1 89 ? 16.639 -4.453 -16.307 1.00 83.69 89 GLU A N 1
ATOM 699 C CA . GLU A 1 89 ? 17.781 -4.490 -15.392 1.00 83.69 89 GLU A CA 1
ATOM 700 C C . GLU A 1 89 ? 18.864 -3.540 -15.916 1.00 83.69 89 GLU A C 1
ATOM 702 O O . GLU A 1 89 ? 19.505 -3.799 -16.929 1.00 83.69 89 GLU A O 1
ATOM 707 N N . VAL A 1 90 ? 19.035 -2.399 -15.243 1.00 77.50 90 VAL A N 1
ATOM 708 C CA . VAL A 1 90 ? 20.022 -1.367 -15.612 1.00 77.50 90 VAL A CA 1
ATOM 709 C C . VAL A 1 90 ? 21.386 -1.688 -14.995 1.00 77.50 90 VAL A C 1
ATOM 711 O O . VAL A 1 90 ? 22.427 -1.368 -15.563 1.00 77.50 90 VAL A O 1
ATOM 714 N N . SER A 1 91 ? 21.389 -2.321 -13.822 1.00 81.19 91 SER A N 1
ATOM 715 C CA . SER A 1 91 ? 22.574 -2.876 -13.168 1.00 81.19 91 SER A CA 1
ATOM 716 C C . SER A 1 91 ? 22.171 -3.980 -12.185 1.00 81.19 91 SER A C 1
ATOM 718 O O . SER A 1 91 ? 20.986 -4.171 -11.913 1.00 81.19 91 SER A O 1
ATOM 720 N N . VAL A 1 92 ? 23.160 -4.654 -11.585 1.00 75.12 92 VAL A N 1
ATOM 721 C CA . VAL A 1 92 ? 22.964 -5.716 -10.574 1.00 75.12 92 VAL A CA 1
ATOM 722 C C . VAL A 1 92 ? 22.055 -5.275 -9.415 1.00 75.12 92 VAL A C 1
ATOM 724 O O . VAL A 1 92 ? 21.359 -6.090 -8.817 1.00 75.12 92 VAL A O 1
ATOM 727 N N . SER A 1 93 ? 22.034 -3.978 -9.105 1.00 74.94 93 SER A N 1
ATOM 728 C CA . SER A 1 93 ? 21.277 -3.395 -7.994 1.00 74.94 93 SER A CA 1
ATOM 729 C C . SER A 1 93 ? 20.188 -2.409 -8.424 1.00 74.94 93 SER A C 1
ATOM 731 O O . SER A 1 93 ? 19.447 -1.923 -7.570 1.00 74.94 93 SER A O 1
ATOM 733 N N . ARG A 1 94 ? 20.049 -2.114 -9.725 1.00 77.12 94 ARG A N 1
ATOM 734 C CA . ARG A 1 94 ? 19.076 -1.138 -10.226 1.00 77.12 94 ARG A CA 1
ATOM 735 C C . ARG A 1 94 ? 18.182 -1.749 -11.292 1.00 77.12 94 ARG A C 1
ATOM 737 O O . ARG A 1 94 ? 18.606 -2.009 -12.416 1.00 77.12 94 ARG A O 1
ATOM 744 N N . ARG A 1 95 ? 16.910 -1.892 -10.937 1.00 82.62 95 ARG A N 1
ATOM 745 C CA . ARG A 1 95 ? 15.828 -2.213 -11.866 1.00 82.62 95 ARG A CA 1
ATOM 746 C C . ARG A 1 95 ? 15.083 -0.942 -12.208 1.00 82.62 95 ARG A C 1
ATOM 748 O O . ARG A 1 95 ? 14.852 -0.126 -11.321 1.00 82.62 95 ARG A O 1
ATOM 755 N N . ARG A 1 96 ? 14.736 -0.797 -13.480 1.00 85.31 96 ARG A N 1
ATOM 756 C CA . ARG A 1 96 ? 13.915 0.288 -13.988 1.00 85.31 96 ARG A CA 1
ATOM 757 C C . ARG A 1 96 ? 12.550 -0.250 -14.374 1.00 85.31 96 ARG A C 1
ATOM 759 O O . ARG A 1 96 ? 12.450 -1.174 -15.176 1.00 85.31 96 ARG A O 1
ATOM 766 N N . VAL A 1 97 ? 11.501 0.329 -13.803 1.00 87.31 97 VAL A N 1
ATOM 767 C CA . VAL A 1 97 ? 10.116 -0.049 -14.108 1.00 87.31 97 VAL A CA 1
ATOM 768 C C . VAL A 1 97 ? 9.504 0.966 -15.065 1.00 87.31 97 VAL A C 1
ATOM 770 O O . VAL A 1 97 ? 9.388 2.151 -14.749 1.00 87.31 97 VAL A O 1
ATOM 773 N N . GLN A 1 98 ? 9.047 0.504 -16.226 1.00 88.56 98 GLN A N 1
ATOM 774 C CA . GLN A 1 98 ? 8.310 1.318 -17.190 1.00 88.56 98 GLN A CA 1
ATOM 775 C C . GLN A 1 98 ? 6.948 0.700 -17.499 1.00 88.56 98 GLN A C 1
ATOM 777 O O . GLN A 1 98 ? 6.777 -0.515 -17.474 1.00 88.56 98 GLN A O 1
ATOM 782 N N . CYS A 1 99 ? 5.946 1.524 -17.793 1.00 87.69 99 CYS A N 1
ATOM 783 C CA . CYS A 1 99 ? 4.705 1.025 -18.377 1.00 87.69 99 CYS A CA 1
ATOM 784 C C . CYS A 1 99 ? 4.892 0.782 -19.880 1.00 87.69 99 CYS A C 1
ATOM 786 O O . CYS A 1 99 ? 5.765 1.378 -20.510 1.00 87.69 99 CYS A O 1
ATOM 788 N N . SER A 1 100 ? 4.027 -0.043 -20.468 1.00 84.81 100 SER A N 1
ATOM 789 C CA . SER A 1 100 ? 4.062 -0.371 -21.900 1.00 84.81 100 SER A CA 1
ATOM 790 C C . SER A 1 100 ? 4.024 0.845 -22.835 1.00 84.81 100 SER A C 1
ATOM 792 O O . SER A 1 100 ? 4.507 0.752 -23.955 1.00 84.81 100 SER A O 1
ATOM 794 N N . TRP A 1 101 ? 3.487 1.978 -22.373 1.00 83.25 101 TRP A N 1
ATOM 795 C CA . TRP A 1 101 ? 3.394 3.232 -23.128 1.00 83.25 101 TRP A CA 1
ATOM 796 C C . TRP A 1 101 ? 4.675 4.069 -23.083 1.00 83.25 101 TRP A C 1
ATOM 798 O O . TRP A 1 101 ? 4.973 4.793 -24.025 1.00 83.25 101 TRP A O 1
ATOM 808 N N . CYS A 1 102 ? 5.404 4.021 -21.967 1.00 84.88 102 CYS A N 1
ATOM 809 C CA . CYS A 1 102 ? 6.667 4.743 -21.811 1.00 84.88 102 CYS A CA 1
ATOM 810 C C . CYS A 1 102 ? 7.863 3.911 -22.265 1.00 84.88 102 CYS A C 1
ATOM 812 O O . CYS A 1 102 ? 8.938 4.469 -22.472 1.00 84.88 102 CYS A O 1
ATOM 814 N N . HIS A 1 103 ? 7.679 2.597 -22.403 1.00 79.94 103 HIS A N 1
ATOM 815 C CA . HIS A 1 103 ? 8.714 1.717 -22.902 1.00 79.94 103 HIS A CA 1
ATOM 816 C C . HIS A 1 103 ? 8.927 1.933 -24.411 1.00 79.94 103 HIS A C 1
ATOM 818 O O . HIS A 1 103 ? 7.992 1.731 -25.192 1.00 79.94 103 HIS A O 1
ATOM 824 N N . PRO A 1 104 ? 10.150 2.275 -24.860 1.00 64.81 104 PRO A N 1
ATOM 825 C CA . PRO A 1 104 ? 10.431 2.62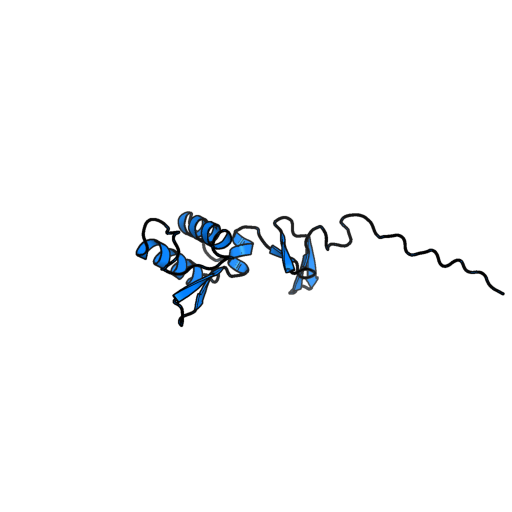4 -26.255 1.00 64.81 104 PRO A CA 1
ATOM 826 C C . PRO A 1 104 ? 10.158 1.507 -27.282 1.00 64.81 104 PRO A C 1
ATOM 828 O O . PRO A 1 104 ? 10.149 1.770 -28.483 1.00 64.81 104 PRO A O 1
ATOM 831 N N . GLY A 1 105 ? 9.943 0.265 -26.837 1.00 64.31 105 GLY A N 1
ATOM 832 C CA . GLY A 1 105 ? 9.560 -0.875 -27.681 1.00 64.31 105 GLY A CA 1
ATOM 833 C C . GLY A 1 105 ? 8.049 -1.066 -27.896 1.00 64.31 105 GLY A C 1
ATOM 834 O O . GLY A 1 105 ? 7.661 -1.962 -28.639 1.00 64.31 105 GLY A O 1
ATOM 835 N N . GLY A 1 106 ? 7.190 -0.261 -27.257 1.00 51.62 106 GLY A N 1
ATOM 836 C CA . GLY A 1 106 ? 5.727 -0.350 -27.345 1.00 51.62 106 GLY A CA 1
ATOM 837 C C . GLY A 1 106 ? 5.113 0.657 -28.324 1.00 51.62 106 GLY A C 1
ATOM 838 O O . GLY A 1 106 ? 4.495 1.618 -27.896 1.00 51.62 106 GLY A O 1
ATOM 839 N N . ALA A 1 107 ? 5.263 0.401 -29.627 1.00 49.56 107 ALA A N 1
ATOM 840 C CA . ALA A 1 107 ? 4.616 1.077 -30.766 1.00 49.56 107 ALA A CA 1
ATOM 841 C C . ALA A 1 107 ? 4.964 2.565 -31.062 1.00 49.56 107 ALA A C 1
ATOM 843 O O . ALA A 1 107 ? 4.638 3.490 -30.328 1.00 49.56 107 ALA A O 1
ATOM 844 N N . ALA A 1 108 ? 5.522 2.745 -32.271 1.00 45.34 108 ALA A N 1
ATOM 845 C CA . ALA A 1 108 ? 5.667 3.960 -33.084 1.00 45.34 108 ALA A CA 1
ATOM 846 C C . ALA A 1 108 ? 6.572 5.095 -32.558 1.00 45.34 108 ALA A C 1
ATOM 848 O O . ALA A 1 108 ? 6.119 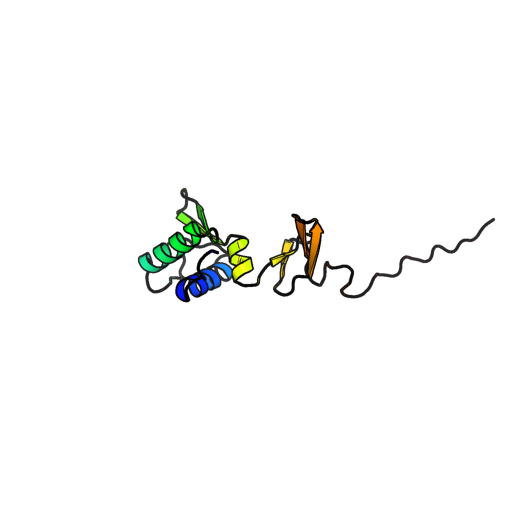6.099 -32.015 1.00 45.34 108 ALA A O 1
ATOM 849 N N . ARG A 1 109 ? 7.864 5.021 -32.918 1.00 44.31 109 ARG A N 1
ATOM 850 C CA . ARG A 1 109 ? 8.670 6.226 -33.189 1.00 44.31 109 ARG A CA 1
ATOM 851 C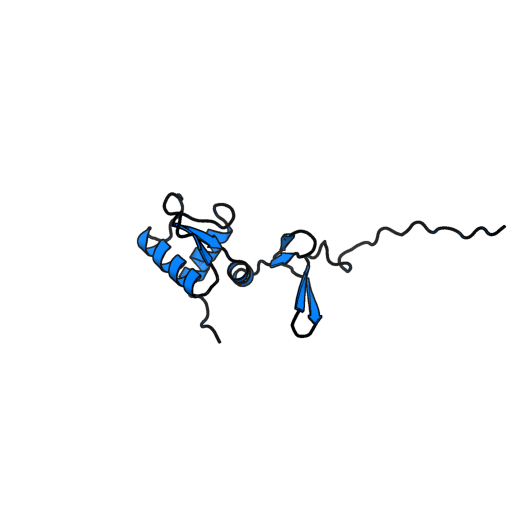 C . ARG A 1 109 ? 7.888 7.122 -34.167 1.00 44.31 109 ARG A C 1
ATOM 853 O O . ARG A 1 109 ? 7.648 6.670 -35.291 1.00 44.31 109 ARG A O 1
ATOM 860 N N . PRO A 1 110 ? 7.561 8.385 -33.845 1.00 45.00 110 PRO A N 1
ATOM 861 C CA . PRO A 1 110 ? 7.311 9.360 -34.892 1.00 45.00 110 PRO A CA 1
ATOM 862 C C . PRO A 1 110 ? 8.608 9.460 -35.696 1.00 45.00 110 PRO A C 1
ATOM 864 O O . PRO A 1 110 ? 9.682 9.677 -35.127 1.00 45.00 110 PRO A O 1
ATOM 867 N N . ARG A 1 111 ? 8.530 9.214 -37.007 1.00 46.53 111 ARG A N 1
ATOM 868 C CA . ARG A 1 111 ? 9.624 9.476 -37.949 1.00 46.53 111 ARG A CA 1
ATOM 869 C C . ARG A 1 111 ? 10.217 10.848 -37.625 1.00 46.53 111 ARG A C 1
ATOM 871 O O . ARG A 1 111 ? 9.504 11.846 -37.685 1.00 46.53 111 ARG A O 1
ATOM 878 N N . ALA A 1 112 ? 11.512 10.895 -37.323 1.00 51.75 112 ALA A N 1
ATOM 879 C CA . ALA A 1 112 ? 12.245 12.149 -37.398 1.00 51.75 112 ALA A CA 1
ATOM 880 C C . ALA A 1 112 ? 12.045 12.730 -38.812 1.00 51.75 112 ALA A C 1
ATOM 882 O O . ALA A 1 112 ? 12.094 11.954 -39.779 1.00 51.75 112 ALA A O 1
ATOM 883 N N . PRO A 1 113 ? 11.804 14.043 -38.970 1.00 46.41 113 PRO A N 1
ATOM 884 C CA . PRO A 1 113 ? 11.838 14.646 -40.288 1.00 46.41 113 PRO A CA 1
ATOM 885 C C . PRO A 1 113 ? 13.224 14.393 -40.878 1.00 46.41 113 PRO A C 1
ATOM 887 O O . PRO A 1 113 ? 14.258 14.671 -40.269 1.00 46.41 113 PRO A O 1
ATOM 890 N N . ARG A 1 114 ? 13.219 13.777 -42.057 1.00 48.72 114 ARG A N 1
ATOM 891 C CA . ARG A 1 114 ? 14.393 13.529 -42.880 1.00 48.72 114 ARG A CA 1
ATOM 892 C C . ARG A 1 114 ? 14.905 14.907 -43.298 1.00 48.72 114 ARG A C 1
ATOM 894 O O . ARG A 1 114 ? 14.368 15.493 -44.228 1.00 48.72 114 ARG A O 1
ATOM 901 N N . ALA A 1 115 ? 15.880 15.448 -42.572 1.00 51.16 115 ALA A N 1
ATOM 902 C CA . ALA A 1 115 ? 16.618 16.613 -43.031 1.00 51.16 115 ALA A CA 1
ATOM 903 C C . ALA A 1 115 ? 17.442 16.161 -44.241 1.00 51.16 115 ALA A C 1
ATOM 905 O O . ALA A 1 115 ? 18.498 15.537 -44.111 1.00 51.16 115 ALA A O 1
ATOM 906 N N . GLU A 1 116 ? 16.872 16.370 -45.423 1.00 47.44 116 GLU A N 1
ATOM 907 C CA . GLU A 1 116 ? 17.564 16.258 -46.693 1.00 47.44 116 GLU A CA 1
ATOM 908 C C . GLU A 1 116 ? 18.820 17.128 -46.648 1.00 47.44 116 GLU A C 1
ATOM 910 O O . GLU A 1 116 ? 18.771 18.335 -46.420 1.00 47.44 116 GLU A O 1
ATOM 915 N N . ARG A 1 117 ? 19.970 16.481 -46.861 1.00 52.00 117 ARG A N 1
ATOM 916 C CA . ARG A 1 117 ? 21.172 17.161 -47.327 1.00 52.00 117 ARG A CA 1
ATOM 917 C C . ARG A 1 117 ? 20.829 17.774 -48.679 1.00 52.00 117 ARG A C 1
ATOM 919 O O . ARG A 1 117 ? 20.702 17.040 -49.655 1.00 52.00 117 ARG A O 1
ATOM 926 N N . THR A 1 118 ? 20.813 19.092 -48.756 1.00 47.56 118 THR A N 1
ATOM 927 C CA . THR A 1 118 ? 21.185 19.784 -49.988 1.00 47.56 118 THR A CA 1
ATOM 928 C C . THR A 1 118 ? 22.398 20.630 -49.677 1.00 47.56 118 THR A C 1
ATOM 930 O O . THR A 1 118 ? 22.323 21.650 -49.002 1.00 47.56 118 THR A O 1
ATOM 933 N N . ALA A 1 119 ? 23.538 20.110 -50.119 1.00 47.19 119 ALA A N 1
ATOM 934 C CA . ALA A 1 119 ? 24.763 20.859 -50.267 1.00 47.19 119 ALA A CA 1
ATOM 935 C C . ALA A 1 119 ? 24.569 21.915 -51.360 1.00 47.19 119 ALA A C 1
ATOM 937 O O . ALA A 1 119 ? 24.101 21.573 -52.450 1.00 47.19 119 ALA A O 1
ATOM 938 N N . ARG A 1 120 ? 24.971 23.150 -51.072 1.00 46.31 120 ARG A N 1
ATOM 939 C CA . ARG A 1 120 ? 25.756 24.018 -51.954 1.00 46.31 120 ARG A CA 1
ATOM 940 C C . ARG A 1 120 ? 26.240 25.223 -51.166 1.00 46.31 120 ARG A C 1
ATOM 942 O O . ARG A 1 120 ? 25.422 25.770 -50.398 1.00 46.31 120 ARG A O 1
#

Foldseek 3Di:
DDDDDDPVLLVLLVVCVVPPVQKDDLPDPDDDVDSVVSLVSLVVCVVVVQWPADPVRRMIGGDQVSCVSVQWHQQPPPRDIDSDWDWDPPDPPDIHTHDLVPPPPNDDDPDDPPPDDDDD